Protein AF-A0A830FEP0-F1 (afdb_monomer)

Secondary structure (DSSP, 8-state):
-------HHHHHHHHHHHHHTTT-HHHHHHHHHHHHHHHHHHHHHHHHHHHTTSB-S--HHHHHHHHHHHHHHHHHHHHH-SSTHHHHHHHHHHHHIIIIIBPP--

InterPro domains:
  IPR036271 Tetracyclin repressor-like, C-terminal domain superfamily [SSF48498] (5-98)
  IPR039538 BetI-type transcriptional repressor, C-terminal [PF13977] (3-101)

Solvent-accessible surface area (backbone atoms only — not comparable to full-atom values): 5936 Å² total; per-residue (Å²): 133,83,72,79,74,79,54,63,68,58,56,43,52,52,51,58,53,54,59,45,28,82,81,32,67,71,48,31,52,54,51,49,60,47,52,53,54,53,34,51,53,42,20,51,55,42,43,54,28,34,77,71,56,55,22,42,99,69,63,29,66,61,52,16,53,49,52,51,49,55,53,52,49,36,59,48,41,63,73,74,46,98,61,69,56,44,59,53,52,50,52,52,50,50,49,43,42,65,74,71,37,44,37,81,86,125

Radius of gyration: 16.21 Å; Cα contacts (8 Å, |Δi|>4): 67; chains: 1; bounding box: 38×30×40 Å

Organism: NCBI:txid1193105

Foldseek 3Di:
DDPPPPPLVVLVVVVVLCVCLVPDVVSVVVVVVVLVVQLVVQLVVLVVCCVVLQWPPDRSSVVSVVVSVLVVVLSVCVNPHPDPVNVVSVVVVVVCCVPPTGHPDD

Mean predicted aligned error: 5.58 Å

pLDDT: mean 88.74, std 13.75, range [32.34, 98.62]

Structure (mmCIF, N/CA/C/O backbone):
data_AF-A0A830FEP0-F1
#
_entry.id   AF-A0A830FEP0-F1
#
loop_
_atom_site.group_PDB
_atom_site.id
_atom_site.type_symbol
_atom_site.label_atom_id
_atom_site.label_alt_id
_atom_site.label_comp_id
_atom_site.label_asym_id
_atom_site.label_entity_id
_atom_site.label_seq_id
_atom_site.pdbx_PDB_ins_code
_atom_site.Cartn_x
_atom_site.Cartn_y
_atom_site.Cartn_z
_atom_site.occupancy
_atom_site.B_iso_or_equiv
_atom_site.auth_seq_id
_atom_site.auth_comp_id
_atom_site.auth_asym_id
_atom_site.auth_atom_id
_atom_site.pdbx_PDB_model_num
ATOM 1 N N . MET A 1 1 ? -19.332 -16.091 -13.427 1.00 32.34 1 MET A N 1
ATOM 2 C CA . MET A 1 1 ? -18.539 -14.863 -13.619 1.00 32.34 1 MET A CA 1
ATOM 3 C C . MET A 1 1 ? -17.149 -15.185 -13.127 1.00 32.34 1 MET A C 1
ATOM 5 O O . MET A 1 1 ? -16.913 -15.163 -11.927 1.00 32.34 1 MET A O 1
ATOM 9 N N . SER A 1 2 ? -16.319 -15.684 -14.036 1.00 40.16 2 SER A N 1
ATOM 10 C CA . SER A 1 2 ? -14.970 -16.161 -13.750 1.00 40.16 2 SER A CA 1
ATOM 11 C C . SER A 1 2 ? -14.143 -14.981 -13.260 1.00 40.16 2 SER A C 1
ATOM 13 O O . SER A 1 2 ? -14.048 -13.981 -13.967 1.00 40.16 2 SER A O 1
ATOM 15 N N . GLY A 1 3 ? -13.647 -15.074 -12.025 1.00 36.59 3 GLY A N 1
ATOM 16 C CA . GLY A 1 3 ? -12.718 -14.096 -11.478 1.00 36.59 3 GLY A CA 1
ATOM 17 C C . GLY A 1 3 ? -11.537 -13.963 -12.424 1.00 36.59 3 GLY A C 1
ATOM 18 O O . GLY A 1 3 ? -11.090 -14.964 -12.982 1.00 36.59 3 GLY A O 1
ATOM 19 N N . GLU A 1 4 ? -11.115 -12.726 -12.646 1.00 43.75 4 GLU A N 1
ATOM 20 C CA . GLU A 1 4 ? -9.944 -12.371 -13.434 1.00 43.75 4 GLU A CA 1
ATOM 21 C C . GLU A 1 4 ? -8.816 -13.361 -13.133 1.00 43.75 4 GLU A C 1
ATOM 23 O O . GLU A 1 4 ? -8.309 -13.432 -12.009 1.00 43.75 4 GLU A O 1
ATOM 28 N N . GLU A 1 5 ? -8.457 -14.174 -14.127 1.00 47.00 5 GLU A N 1
ATOM 29 C CA . GLU A 1 5 ? -7.190 -14.884 -14.103 1.00 47.00 5 GLU A CA 1
ATOM 30 C C . GLU A 1 5 ? -6.124 -13.813 -13.880 1.00 47.00 5 GLU A C 1
ATOM 32 O O . GLU A 1 5 ? -5.903 -12.949 -14.729 1.00 47.00 5 GLU A O 1
ATOM 37 N N . HIS A 1 6 ? -5.514 -13.818 -12.694 1.00 57.81 6 HIS A N 1
ATOM 38 C CA . HIS A 1 6 ? -4.301 -13.063 -12.421 1.00 57.81 6 HIS A CA 1
ATOM 39 C C . HIS A 1 6 ? -3.331 -13.368 -13.558 1.00 57.81 6 HIS A C 1
ATOM 41 O O . HIS A 1 6 ? -2.816 -14.479 -13.599 1.00 57.81 6 HIS A O 1
ATOM 47 N N . ASN A 1 7 ? -3.122 -12.432 -14.481 1.00 71.38 7 ASN A N 1
ATOM 48 C CA . ASN A 1 7 ? -2.324 -12.685 -15.671 1.00 71.38 7 ASN A CA 1
ATOM 49 C C . ASN A 1 7 ? -0.830 -12.629 -15.286 1.00 71.38 7 ASN A C 1
ATOM 51 O O . ASN A 1 7 ? -0.301 -11.527 -15.091 1.00 71.38 7 ASN A O 1
ATOM 55 N N . PRO A 1 8 ? -0.142 -13.779 -15.128 1.00 74.62 8 PRO A N 1
ATOM 56 C CA . PRO A 1 8 ? 1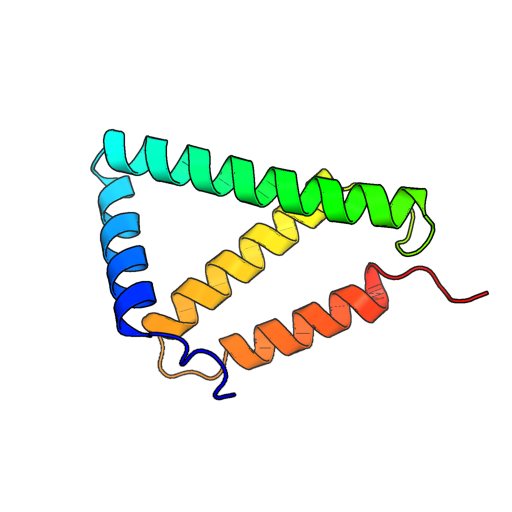.262 -13.789 -14.730 1.00 74.62 8 PRO A CA 1
ATOM 57 C C . PRO A 1 8 ? 2.150 -13.134 -15.795 1.00 74.62 8 PRO A C 1
ATOM 59 O O . PRO A 1 8 ? 3.149 -12.509 -15.443 1.00 74.62 8 PRO A O 1
ATOM 62 N N . ASP A 1 9 ? 1.759 -13.196 -17.071 1.00 86.06 9 ASP A N 1
ATOM 63 C CA . ASP A 1 9 ? 2.511 -12.601 -18.176 1.00 86.06 9 ASP A CA 1
ATOM 64 C C . ASP A 1 9 ? 2.489 -11.071 -18.100 1.00 86.06 9 ASP A C 1
ATOM 66 O O . ASP A 1 9 ? 3.502 -10.420 -18.358 1.00 86.06 9 ASP A O 1
ATOM 70 N N . PHE A 1 10 ? 1.367 -10.484 -17.670 1.00 88.50 10 PHE A N 1
ATOM 71 C CA . PHE A 1 10 ? 1.282 -9.043 -17.431 1.00 88.50 10 PHE A CA 1
ATOM 72 C C . PHE A 1 10 ? 2.196 -8.598 -16.283 1.00 88.50 10 PHE A C 1
ATOM 74 O O . PHE A 1 10 ? 2.962 -7.647 -16.440 1.00 88.50 10 PHE A O 1
ATOM 81 N N . LEU A 1 11 ? 2.145 -9.289 -15.137 1.00 87.06 11 LEU A N 1
ATOM 82 C CA . LEU A 1 11 ? 3.001 -8.967 -13.988 1.00 87.06 11 LEU A CA 1
ATOM 83 C C . LEU A 1 11 ? 4.484 -9.134 -14.329 1.00 87.06 11 LEU A C 1
ATOM 85 O O . LEU A 1 11 ? 5.301 -8.296 -13.952 1.00 87.06 11 LEU A O 1
ATOM 89 N N . ARG A 1 12 ? 4.827 -10.171 -15.096 1.00 90.00 12 ARG A N 1
ATOM 90 C CA . ARG A 1 12 ? 6.183 -10.384 -15.598 1.00 90.00 12 ARG A CA 1
ATOM 91 C C . ARG A 1 12 ? 6.648 -9.220 -16.472 1.00 90.00 12 ARG A C 1
ATOM 93 O O . ARG A 1 12 ? 7.695 -8.644 -16.187 1.00 90.00 12 ARG A O 1
ATOM 100 N N . ALA A 1 13 ? 5.861 -8.833 -17.477 1.00 92.62 13 ALA A N 1
ATOM 101 C CA . ALA A 1 13 ? 6.189 -7.699 -18.341 1.00 92.62 13 ALA A CA 1
ATOM 102 C C . ALA A 1 13 ? 6.345 -6.396 -17.535 1.00 92.62 13 ALA A C 1
ATOM 104 O O . ALA A 1 13 ? 7.271 -5.621 -17.767 1.00 92.62 13 ALA A O 1
ATOM 105 N N . LEU A 1 14 ? 5.484 -6.170 -16.539 1.00 91.12 14 LEU A N 1
ATOM 106 C CA . LEU A 1 14 ? 5.573 -5.009 -15.655 1.00 91.12 14 LEU A CA 1
ATOM 107 C C . LEU A 1 14 ? 6.887 -4.981 -14.857 1.00 91.12 14 LEU A C 1
ATOM 109 O O . LEU A 1 14 ? 7.508 -3.922 -14.750 1.00 91.12 14 LEU A O 1
ATOM 113 N N . ILE A 1 15 ? 7.325 -6.120 -14.311 1.00 91.94 15 ILE A N 1
ATOM 114 C CA . ILE A 1 15 ? 8.601 -6.219 -13.587 1.00 91.94 15 ILE A CA 1
ATOM 115 C C . ILE A 1 15 ? 9.795 -6.030 -14.528 1.00 91.94 15 ILE A C 1
ATOM 117 O O . ILE A 1 15 ? 10.734 -5.319 -14.168 1.00 91.94 15 ILE A O 1
ATOM 121 N N . GLU A 1 16 ? 9.746 -6.577 -15.744 1.00 92.44 16 GLU A N 1
ATOM 122 C CA . GLU A 1 16 ? 10.779 -6.356 -16.766 1.00 92.44 16 GLU A CA 1
ATOM 123 C C . GLU A 1 16 ? 10.914 -4.861 -17.114 1.00 92.44 16 GLU A C 1
ATOM 125 O O . GLU A 1 16 ? 12.028 -4.332 -17.140 1.00 92.44 16 GLU A O 1
ATOM 130 N N . LEU A 1 17 ? 9.795 -4.144 -17.284 1.00 93.00 17 LEU A N 1
ATOM 131 C CA . LEU A 1 17 ? 9.791 -2.689 -17.488 1.00 93.00 17 LEU A CA 1
ATOM 132 C C . LEU A 1 17 ? 10.308 -1.930 -16.258 1.00 93.00 17 LEU A C 1
ATOM 134 O O . LEU A 1 17 ? 11.047 -0.956 -16.395 1.00 93.00 17 LEU A O 1
ATOM 138 N N . ARG A 1 18 ? 9.966 -2.376 -15.044 1.00 91.44 18 ARG A N 1
ATOM 139 C CA . ARG A 1 18 ? 10.455 -1.757 -13.803 1.00 91.44 18 ARG A CA 1
ATOM 140 C C . ARG A 1 18 ? 11.962 -1.924 -13.638 1.00 91.44 18 ARG A C 1
ATOM 142 O O . ARG A 1 18 ? 12.614 -1.002 -13.156 1.00 91.44 18 ARG A O 1
ATOM 149 N N . ALA A 1 19 ? 12.530 -3.043 -14.083 1.00 92.31 19 ALA A N 1
ATOM 150 C CA . ALA A 1 19 ? 13.978 -3.226 -14.115 1.00 92.31 19 ALA A CA 1
ATOM 151 C C . ALA A 1 19 ? 14.667 -2.201 -15.038 1.00 92.31 19 ALA A C 1
ATOM 153 O O . ALA A 1 19 ? 15.745 -1.712 -14.703 1.00 92.31 19 ALA A O 1
ATOM 154 N N . GLN A 1 20 ? 14.025 -1.790 -16.142 1.00 94.56 20 G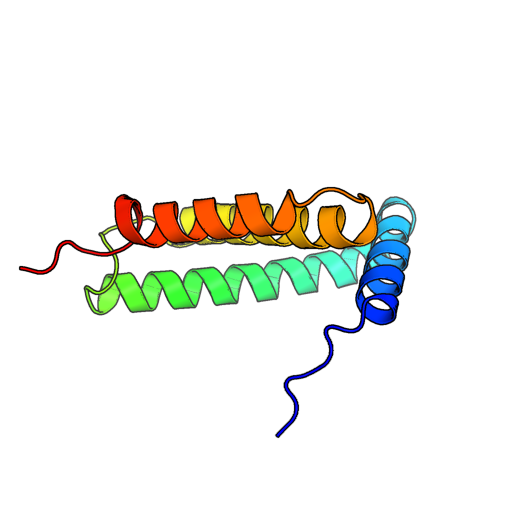LN A N 1
ATOM 155 C CA . GLN A 1 20 ? 14.569 -0.748 -17.028 1.00 94.56 20 GLN A CA 1
ATOM 156 C C . GLN A 1 20 ? 14.671 0.625 -16.351 1.00 94.56 20 GLN A C 1
ATOM 158 O O . GLN A 1 20 ? 15.582 1.390 -16.661 1.00 94.56 20 GLN A O 1
ATOM 163 N N . ALA A 1 21 ? 13.817 0.933 -15.369 1.00 94.19 21 ALA A N 1
ATOM 164 C CA . ALA A 1 21 ? 13.859 2.200 -14.629 1.00 94.19 21 ALA A CA 1
ATOM 165 C C . ALA A 1 21 ? 15.189 2.447 -13.884 1.00 94.19 21 ALA A C 1
ATOM 167 O O . ALA A 1 21 ? 15.544 3.593 -13.579 1.00 94.19 21 ALA A O 1
ATOM 168 N N . ALA A 1 22 ? 15.954 1.385 -13.601 1.00 94.38 22 ALA A N 1
ATOM 169 C CA . ALA A 1 22 ? 17.296 1.504 -13.035 1.00 94.38 22 ALA A CA 1
ATOM 170 C C . ALA A 1 22 ? 18.275 2.207 -13.995 1.00 94.38 22 ALA A C 1
ATOM 172 O O . ALA A 1 22 ? 19.224 2.852 -13.547 1.00 94.38 22 ALA A O 1
ATOM 173 N N . HIS A 1 23 ? 18.021 2.138 -15.302 1.00 95.00 23 HIS A N 1
ATOM 174 C CA . HIS A 1 23 ? 18.921 2.621 -16.350 1.00 95.00 23 HIS A CA 1
ATOM 175 C C . HIS A 1 23 ? 18.309 3.714 -17.236 1.00 95.00 23 HIS A C 1
ATOM 177 O O . HIS A 1 23 ? 19.058 4.446 -17.875 1.00 95.00 23 HIS A O 1
ATOM 183 N N . ASP A 1 24 ? 16.983 3.863 -17.240 1.00 97.19 24 ASP A N 1
ATOM 184 C CA . ASP A 1 24 ? 16.256 4.818 -18.077 1.00 97.19 24 ASP A CA 1
ATOM 185 C C . ASP A 1 24 ? 15.414 5.784 -17.225 1.00 97.19 24 ASP A C 1
ATOM 187 O O . ASP A 1 24 ? 14.585 5.375 -16.404 1.00 97.19 24 ASP A O 1
ATOM 191 N N . GLU A 1 25 ? 15.654 7.084 -17.412 1.00 95.44 25 GLU A N 1
ATOM 192 C CA . GLU A 1 25 ? 15.011 8.163 -16.660 1.00 95.44 25 GLU A CA 1
ATOM 193 C C . GLU A 1 25 ? 13.512 8.283 -16.957 1.00 95.44 25 GLU 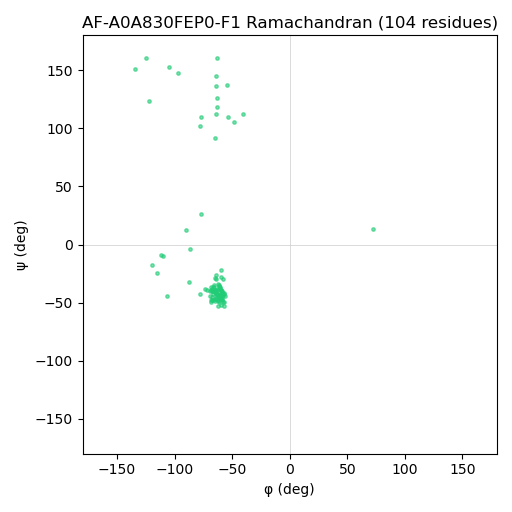A C 1
ATOM 195 O O . GLU A 1 25 ? 12.729 8.463 -16.026 1.00 95.44 25 GLU A O 1
ATOM 200 N N . ALA A 1 26 ? 13.078 8.084 -18.205 1.00 95.75 26 ALA A N 1
ATOM 201 C CA . ALA A 1 26 ? 11.665 8.171 -18.568 1.00 95.75 26 ALA A CA 1
ATOM 202 C C . ALA A 1 26 ? 10.853 7.046 -17.909 1.00 95.75 26 ALA A C 1
ATOM 204 O O . ALA A 1 26 ? 9.757 7.280 -17.384 1.00 95.75 26 ALA A O 1
ATOM 205 N N . TYR A 1 27 ? 11.412 5.830 -17.865 1.00 94.12 27 TYR A N 1
ATOM 206 C CA . TYR A 1 27 ? 10.816 4.739 -17.091 1.00 94.12 27 TYR A CA 1
ATOM 207 C C . TYR A 1 27 ? 10.811 5.060 -15.596 1.00 94.12 27 TYR A C 1
ATOM 209 O O . TYR A 1 27 ? 9.783 4.883 -14.940 1.00 94.12 27 TYR A O 1
ATOM 217 N N . ARG A 1 28 ? 11.920 5.574 -15.051 1.00 95.69 28 ARG A N 1
ATOM 218 C CA . ARG A 1 28 ? 12.015 5.944 -13.632 1.00 95.69 28 ARG A CA 1
ATOM 219 C C . ARG A 1 28 ? 10.959 6.958 -13.227 1.00 95.69 28 ARG A C 1
ATOM 221 O O . ARG A 1 28 ? 10.242 6.710 -12.266 1.00 95.69 28 ARG A O 1
ATOM 228 N N . GLU A 1 29 ? 10.806 8.040 -13.980 1.00 96.75 29 GLU A N 1
ATOM 229 C CA . GLU A 1 29 ? 9.776 9.047 -13.733 1.00 96.75 29 GLU A CA 1
ATOM 230 C C . GLU A 1 29 ? 8.369 8.449 -13.770 1.00 96.75 29 GLU A C 1
ATOM 232 O O . GLU A 1 29 ? 7.548 8.721 -12.893 1.00 96.75 29 GLU A O 1
ATOM 237 N N . GLN A 1 30 ? 8.076 7.606 -14.764 1.00 95.62 30 GLN A N 1
ATOM 238 C CA . GLN A 1 30 ? 6.760 6.986 -14.882 1.00 95.62 30 GLN A CA 1
ATOM 239 C C . GLN A 1 30 ? 6.453 6.059 -13.697 1.00 95.62 30 GLN A C 1
ATOM 241 O O . GLN A 1 30 ? 5.331 6.079 -13.176 1.00 95.62 30 GLN A O 1
ATOM 246 N N . PHE A 1 31 ? 7.427 5.265 -13.249 1.00 94.00 31 PHE A N 1
ATOM 247 C CA . PHE A 1 31 ? 7.261 4.416 -12.072 1.00 94.00 31 PHE A CA 1
ATOM 248 C C . PHE A 1 31 ? 7.163 5.237 -10.785 1.00 94.00 31 PHE A C 1
ATOM 250 O O . PHE A 1 31 ? 6.288 4.933 -9.978 1.00 94.00 31 PHE A O 1
ATOM 257 N N . THR A 1 32 ? 7.947 6.307 -10.622 1.00 95.00 32 THR A N 1
ATOM 258 C CA . THR A 1 32 ? 7.832 7.236 -9.484 1.00 95.00 32 THR A CA 1
ATOM 259 C C . THR A 1 32 ? 6.426 7.826 -9.399 1.00 95.00 32 THR A C 1
ATOM 261 O O . THR A 1 32 ? 5.747 7.614 -8.398 1.00 95.00 32 THR A O 1
ATOM 264 N N . ARG A 1 33 ? 5.909 8.416 -10.488 1.00 95.69 33 ARG A N 1
ATOM 265 C CA . ARG A 1 33 ? 4.533 8.957 -10.532 1.00 95.69 33 ARG A CA 1
ATOM 266 C C . ARG A 1 33 ? 3.462 7.911 -10.234 1.00 95.69 33 ARG A C 1
ATOM 268 O O . ARG A 1 33 ? 2.354 8.230 -9.808 1.00 95.69 33 ARG A O 1
ATOM 275 N N . THR A 1 34 ? 3.725 6.652 -10.565 1.00 93.12 34 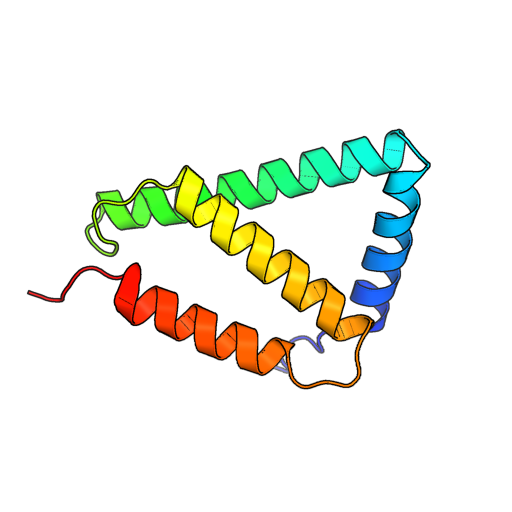THR A N 1
ATOM 276 C CA . THR A 1 34 ? 2.781 5.558 -10.308 1.00 93.12 34 THR A CA 1
ATOM 277 C C . THR A 1 34 ? 2.826 5.134 -8.843 1.00 93.12 34 THR A C 1
ATOM 279 O O . THR A 1 34 ? 1.767 4.979 -8.243 1.00 93.12 34 THR A O 1
ATOM 282 N N . GLN A 1 35 ? 4.020 5.029 -8.253 1.00 92.31 35 GLN A N 1
ATOM 283 C CA . GLN A 1 35 ? 4.190 4.742 -6.827 1.00 92.31 35 GLN A CA 1
ATOM 284 C C . GLN A 1 35 ? 3.615 5.861 -5.954 1.00 92.31 35 GLN A C 1
ATOM 286 O O . GLN A 1 35 ? 2.919 5.551 -4.999 1.00 92.31 35 GLN A O 1
ATOM 291 N N . GLU A 1 36 ? 3.841 7.130 -6.302 1.00 95.69 36 GLU A N 1
ATOM 292 C CA . GLU A 1 36 ? 3.297 8.288 -5.574 1.00 95.69 36 GLU A CA 1
ATOM 293 C C . GLU A 1 36 ? 1.767 8.279 -5.563 1.00 95.69 36 GLU A C 1
ATOM 295 O O . GLU A 1 36 ? 1.155 8.422 -4.512 1.00 95.69 36 GLU A O 1
ATOM 300 N N . ARG A 1 37 ? 1.129 8.031 -6.716 1.00 96.69 37 ARG A N 1
ATOM 301 C CA . ARG A 1 37 ? -0.339 7.932 -6.795 1.00 96.69 37 ARG A CA 1
ATOM 302 C C . ARG A 1 37 ? -0.889 6.752 -6.001 1.00 96.69 37 ARG A C 1
ATOM 304 O O . ARG A 1 37 ? -1.930 6.878 -5.367 1.00 96.69 37 ARG A O 1
ATOM 311 N N . PHE A 1 38 ? -0.215 5.605 -6.057 1.00 95.12 38 PHE A N 1
ATOM 312 C CA . PHE A 1 38 ? -0.631 4.425 -5.304 1.00 95.12 38 PHE A CA 1
ATOM 313 C C . PHE A 1 38 ? -0.492 4.638 -3.793 1.00 95.12 38 PHE A C 1
ATOM 315 O O . PHE A 1 38 ? -1.386 4.285 -3.032 1.00 95.12 38 PHE A O 1
ATOM 322 N N . HIS A 1 39 ? 0.612 5.249 -3.370 1.00 97.06 39 HIS A N 1
ATOM 323 C CA . HIS A 1 39 ? 0.871 5.581 -1.976 1.00 97.06 39 HIS A CA 1
ATOM 324 C C . HIS A 1 39 ? -0.127 6.612 -1.438 1.00 97.06 39 HIS A C 1
ATOM 326 O O . HIS A 1 39 ? -0.741 6.341 -0.411 1.00 97.06 39 HIS A O 1
ATOM 332 N N . ALA A 1 40 ? -0.384 7.698 -2.174 1.00 98.06 40 ALA A N 1
ATOM 333 C CA . ALA A 1 40 ? -1.400 8.687 -1.808 1.00 98.06 40 ALA A CA 1
ATOM 334 C C . ALA A 1 40 ? -2.784 8.042 -1.639 1.00 98.06 40 ALA A C 1
ATOM 336 O O . ALA A 1 40 ? -3.453 8.263 -0.640 1.00 98.06 40 ALA A O 1
ATOM 337 N N . HIS A 1 41 ? -3.173 7.151 -2.557 1.0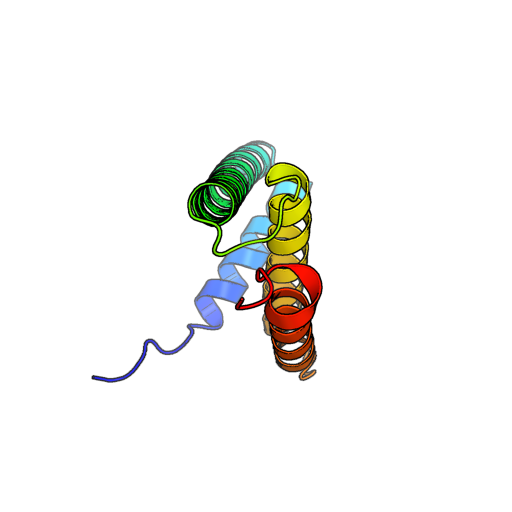0 98.19 41 HIS A N 1
ATOM 338 C CA . HIS A 1 41 ? -4.447 6.444 -2.445 1.00 98.19 41 HIS A CA 1
ATOM 339 C C . HIS A 1 41 ? -4.544 5.568 -1.184 1.00 98.19 41 HIS A C 1
ATOM 341 O O . HIS A 1 41 ? -5.601 5.493 -0.562 1.00 98.19 41 HIS A O 1
ATOM 347 N N . LEU A 1 42 ? -3.452 4.905 -0.788 1.00 97.88 42 LEU A N 1
ATOM 348 C CA . LEU A 1 42 ? -3.413 4.146 0.464 1.00 97.88 42 LEU A CA 1
ATOM 349 C C . LEU A 1 42 ? -3.482 5.064 1.689 1.00 97.88 42 LEU A C 1
ATOM 351 O O . LEU A 1 42 ? -4.150 4.711 2.658 1.00 97.88 42 LEU A O 1
ATOM 355 N N . ALA A 1 43 ? -2.808 6.215 1.653 1.00 98.44 43 ALA A N 1
ATOM 356 C CA . ALA A 1 43 ? -2.849 7.197 2.733 1.00 98.44 43 ALA A CA 1
ATOM 357 C C . ALA A 1 43 ? -4.269 7.743 2.923 1.00 98.44 43 ALA A C 1
ATOM 359 O O . ALA A 1 43 ? -4.744 7.769 4.055 1.00 98.44 43 ALA A O 1
ATOM 360 N N . ASP A 1 44 ? -4.970 8.056 1.829 1.00 98.62 44 ASP A N 1
ATOM 361 C CA . ASP A 1 44 ? -6.368 8.498 1.851 1.00 98.62 44 ASP A CA 1
ATOM 362 C C . ASP A 1 44 ? -7.279 7.441 2.496 1.00 98.62 44 ASP A C 1
ATOM 364 O O . ASP A 1 44 ? -8.042 7.750 3.406 1.00 98.62 44 ASP A O 1
ATOM 368 N N . ILE A 1 45 ? -7.148 6.165 2.105 1.00 98.25 45 ILE A N 1
ATOM 369 C CA . ILE A 1 45 ? -7.933 5.066 2.701 1.00 98.25 45 ILE A CA 1
ATOM 370 C C . ILE A 1 45 ? -7.690 4.956 4.211 1.00 98.25 45 ILE A C 1
ATOM 372 O O . ILE A 1 45 ? -8.622 4.709 4.979 1.00 98.25 45 ILE A O 1
ATOM 376 N N . VAL A 1 46 ? -6.434 5.090 4.647 1.00 98.25 46 VAL A N 1
ATOM 377 C CA . VAL A 1 46 ? -6.103 5.015 6.073 1.00 98.25 46 VAL A CA 1
ATOM 378 C C . VAL A 1 46 ? -6.649 6.235 6.808 1.00 98.25 46 VAL A C 1
ATOM 380 O O . VAL A 1 46 ? -7.262 6.057 7.855 1.00 98.25 46 VAL A O 1
ATOM 383 N N . ALA A 1 47 ? -6.489 7.439 6.257 1.00 98.50 47 ALA A N 1
ATOM 384 C CA . ALA A 1 47 ? -7.015 8.671 6.834 1.00 98.50 47 ALA A CA 1
ATOM 385 C C . ALA A 1 47 ? -8.539 8.600 7.017 1.00 98.50 47 ALA A C 1
ATOM 387 O O . ALA A 1 47 ? -9.017 8.791 8.133 1.00 98.50 47 ALA A O 1
ATOM 388 N N . ASP A 1 48 ? -9.279 8.193 5.983 1.00 98.44 48 ASP A N 1
ATOM 389 C CA . ASP A 1 48 ? -10.732 7.994 6.048 1.00 98.44 48 ASP A CA 1
ATOM 390 C C . ASP A 1 48 ? -11.118 6.989 7.150 1.00 98.44 48 ASP A C 1
ATOM 392 O O . ASP A 1 48 ? -12.078 7.183 7.903 1.00 98.44 48 ASP A O 1
ATOM 396 N N . GLY A 1 49 ? -10.358 5.898 7.282 1.00 97.69 49 GLY A N 1
ATOM 397 C CA . GLY A 1 49 ? -10.579 4.900 8.326 1.00 97.69 49 GLY A CA 1
ATOM 398 C C . GLY A 1 49 ? -10.317 5.432 9.738 1.00 97.69 49 GLY A C 1
ATOM 399 O O . GLY A 1 49 ? -11.061 5.085 10.656 1.00 97.69 49 GLY A O 1
ATOM 400 N N . VAL A 1 50 ? -9.312 6.294 9.921 1.00 97.88 50 VAL A N 1
ATOM 401 C CA . VAL A 1 50 ? -9.046 6.977 11.200 1.00 97.88 50 VAL A CA 1
ATOM 402 C C . VAL A 1 50 ? -10.168 7.963 11.522 1.00 97.88 50 VAL A C 1
ATOM 404 O O . VAL A 1 50 ? -10.716 7.934 12.623 1.00 97.88 50 VAL A O 1
ATOM 407 N N . GLU A 1 51 ? -10.568 8.792 10.556 1.00 97.56 51 GLU A N 1
ATOM 408 C CA . GLU A 1 51 ? -11.626 9.796 10.725 1.00 97.56 51 GLU A CA 1
ATOM 409 C C . GLU A 1 51 ? -12.982 9.171 11.079 1.00 97.56 51 GLU A C 1
ATOM 411 O O . GLU A 1 51 ? -13.742 9.716 11.882 1.00 97.56 51 GLU A O 1
ATOM 416 N N . THR A 1 52 ? -13.281 8.002 10.510 1.00 97.00 52 THR A N 1
ATOM 417 C CA . THR A 1 52 ? -14.521 7.254 10.772 1.00 97.00 52 THR A CA 1
ATOM 418 C C . THR A 1 52 ? -14.441 6.333 11.992 1.00 97.00 52 THR A C 1
ATOM 420 O O . THR A 1 52 ? -15.447 5.723 12.361 1.00 97.00 52 THR A O 1
ATOM 423 N N . GLY A 1 53 ? -13.273 6.233 12.636 1.00 96.44 53 GLY A N 1
ATOM 424 C CA . GLY A 1 53 ? -13.039 5.377 13.801 1.00 96.44 53 GLY A CA 1
ATOM 425 C C . GLY A 1 53 ? -12.972 3.877 13.491 1.00 96.44 53 GLY A C 1
ATOM 426 O O . GLY A 1 53 ? -13.030 3.066 14.411 1.00 96.44 53 GLY A O 1
ATOM 427 N N . VAL A 1 54 ? -12.862 3.492 12.215 1.00 97.00 54 VAL A N 1
ATOM 428 C CA . VAL A 1 54 ? -12.634 2.097 11.794 1.00 97.00 54 VAL A CA 1
ATOM 429 C C . VAL A 1 54 ? -11.193 1.676 12.089 1.00 97.00 54 VAL A C 1
ATOM 431 O O . VAL A 1 54 ? -10.946 0.543 12.507 1.00 97.00 54 VAL A O 1
ATOM 434 N N . PHE A 1 55 ? -10.242 2.587 11.891 1.00 97.62 55 PHE A N 1
ATOM 435 C CA . PHE A 1 55 ? -8.834 2.397 12.225 1.00 97.62 55 PHE A CA 1
ATOM 436 C C . PHE A 1 55 ? -8.460 3.174 13.488 1.00 97.62 55 PHE A C 1
ATOM 438 O O . PHE A 1 55 ? -9.079 4.179 13.835 1.00 97.62 55 PHE A O 1
ATOM 445 N N . ARG A 1 56 ? -7.440 2.682 14.197 1.00 96.94 56 ARG A N 1
ATOM 446 C CA . ARG A 1 56 ? -6.847 3.369 15.357 1.00 96.94 56 ARG A CA 1
ATOM 447 C C . ARG A 1 56 ? -6.224 4.698 14.935 1.00 96.94 56 ARG A C 1
ATOM 449 O O . ARG A 1 56 ? -5.859 4.849 13.779 1.00 96.94 56 ARG A O 1
ATOM 456 N N . ASP A 1 57 ? -6.012 5.608 15.885 1.00 96.81 57 ASP A N 1
ATOM 457 C CA . ASP A 1 57 ? -5.280 6.862 15.658 1.00 96.81 57 ASP A CA 1
ATOM 458 C C . ASP A 1 57 ? -3.808 6.578 15.299 1.00 96.81 57 ASP A C 1
ATOM 460 O O . ASP A 1 57 ? -2.949 6.366 16.161 1.00 96.81 57 ASP A O 1
ATOM 464 N N . VAL A 1 58 ? -3.546 6.473 13.997 1.00 96.94 58 VAL A N 1
ATOM 465 C CA . VAL A 1 58 ? -2.251 6.153 13.391 1.00 96.94 58 VAL A CA 1
ATOM 466 C C . VAL A 1 58 ? -1.866 7.239 12.398 1.00 96.94 58 VAL A C 1
ATOM 468 O O . VAL A 1 58 ? -2.710 7.967 11.894 1.00 96.94 58 VAL A O 1
ATOM 471 N N . ASP A 1 59 ? -0.578 7.310 12.069 1.00 97.81 59 ASP A N 1
ATOM 472 C CA . ASP A 1 59 ? -0.063 8.167 11.000 1.00 97.81 59 ASP A CA 1
ATOM 473 C C . ASP A 1 59 ? -0.350 7.521 9.621 1.00 97.81 59 ASP A C 1
ATOM 475 O O . ASP A 1 59 ? 0.279 6.498 9.301 1.00 97.81 59 ASP A O 1
ATOM 479 N N . PRO A 1 60 ? -1.268 8.077 8.797 1.00 98.12 60 PRO A N 1
ATOM 480 C CA . PRO A 1 60 ? -1.671 7.464 7.530 1.00 98.12 60 PRO A CA 1
ATOM 481 C C . PRO A 1 60 ? -0.514 7.311 6.542 1.00 98.12 60 PRO A C 1
ATOM 483 O O . PRO A 1 60 ? -0.414 6.295 5.855 1.00 98.12 60 PRO A O 1
ATOM 486 N N . GLU A 1 61 ? 0.419 8.264 6.529 1.00 98.12 61 GLU A N 1
ATOM 487 C CA . GLU A 1 61 ? 1.570 8.275 5.623 1.00 98.12 61 GLU A CA 1
ATOM 488 C C . GLU A 1 61 ? 2.535 7.124 5.921 1.00 98.12 61 GLU A C 1
ATOM 490 O O . GLU A 1 61 ? 3.067 6.461 5.016 1.00 98.12 61 GLU A O 1
ATOM 495 N N . ARG A 1 62 ? 2.744 6.838 7.212 1.00 97.38 62 ARG A N 1
ATOM 496 C CA . ARG A 1 62 ? 3.578 5.714 7.659 1.00 97.38 62 ARG A CA 1
ATOM 497 C C . ARG A 1 62 ? 2.944 4.375 7.320 1.00 97.38 62 ARG A C 1
ATOM 499 O O . ARG A 1 62 ? 3.645 3.489 6.825 1.00 97.38 62 ARG A O 1
ATOM 506 N N . VAL A 1 63 ? 1.643 4.228 7.569 1.00 97.44 63 VAL A N 1
ATOM 507 C CA . VAL A 1 63 ? 0.917 2.991 7.250 1.00 97.44 63 VAL A CA 1
ATOM 508 C C . VAL A 1 63 ? 0.903 2.771 5.739 1.00 97.44 63 VAL A C 1
ATOM 510 O O . VAL A 1 63 ? 1.281 1.694 5.283 1.00 97.44 63 VAL A O 1
ATOM 513 N N . ALA A 1 64 ? 0.590 3.797 4.947 1.00 97.38 64 ALA A N 1
ATOM 514 C CA . ALA A 1 64 ? 0.622 3.7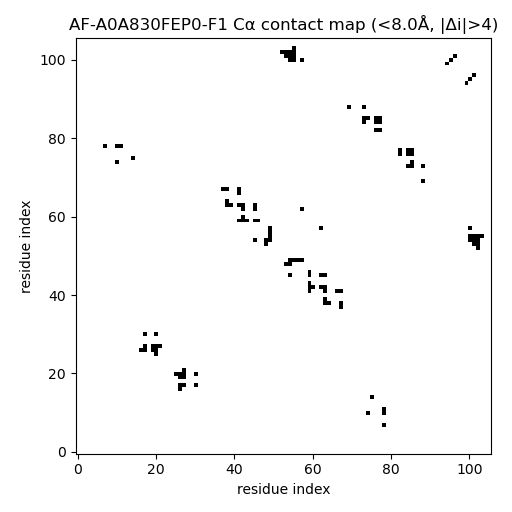28 3.489 1.00 97.38 64 ALA A CA 1
ATOM 515 C C . ALA A 1 64 ? 2.003 3.329 2.952 1.00 97.38 64 ALA A C 1
ATOM 517 O O . ALA A 1 64 ? 2.101 2.473 2.071 1.00 97.38 64 ALA A O 1
ATOM 518 N N . SER A 1 65 ? 3.082 3.882 3.516 1.00 96.81 65 SER A N 1
ATOM 519 C CA . SER A 1 65 ? 4.458 3.524 3.141 1.00 96.81 65 SER A CA 1
ATOM 520 C C . SER A 1 65 ? 4.763 2.046 3.406 1.00 96.81 65 SER A C 1
ATOM 522 O O . SER A 1 65 ? 5.352 1.362 2.561 1.00 96.81 65 SER A O 1
ATOM 524 N N . PHE A 1 66 ? 4.342 1.534 4.567 1.00 95.88 66 PHE A N 1
ATOM 525 C CA . PHE A 1 66 ? 4.488 0.124 4.924 1.00 95.88 66 PHE A CA 1
ATOM 526 C C . PHE A 1 66 ? 3.704 -0.778 3.961 1.00 95.88 66 PHE A C 1
ATOM 528 O O . PHE A 1 66 ? 4.289 -1.671 3.344 1.00 95.88 66 PHE A O 1
ATOM 535 N N . LEU A 1 67 ? 2.413 -0.497 3.769 1.00 95.31 67 LEU A N 1
ATOM 536 C CA . LEU A 1 67 ? 1.533 -1.259 2.882 1.00 95.31 67 LEU A CA 1
ATOM 537 C C . LEU A 1 67 ? 2.056 -1.273 1.441 1.00 95.31 67 LEU A C 1
ATOM 539 O O . LEU A 1 67 ? 2.185 -2.339 0.839 1.00 95.31 67 LEU A O 1
ATOM 543 N N . ALA A 1 68 ? 2.431 -0.111 0.900 1.00 94.69 68 ALA A N 1
ATOM 544 C CA . ALA A 1 68 ? 2.964 0.002 -0.454 1.00 94.69 68 ALA A CA 1
ATOM 545 C C . ALA A 1 68 ? 4.245 -0.826 -0.644 1.00 94.69 68 ALA A C 1
ATOM 547 O O . ALA A 1 68 ? 4.429 -1.459 -1.690 1.00 94.69 68 ALA A O 1
ATOM 548 N N . THR A 1 69 ? 5.115 -0.854 0.369 1.00 93.88 69 THR A N 1
ATOM 549 C CA . THR A 1 69 ? 6.366 -1.624 0.345 1.00 93.88 69 THR A CA 1
ATOM 550 C C . THR A 1 69 ? 6.096 -3.125 0.364 1.00 93.88 69 THR A C 1
ATOM 552 O O . THR A 1 69 ? 6.614 -3.848 -0.488 1.00 93.88 69 THR A O 1
ATOM 555 N N . VAL A 1 70 ? 5.245 -3.593 1.282 1.00 93.12 70 VAL A N 1
ATOM 556 C CA . VAL A 1 70 ? 4.880 -5.013 1.409 1.00 93.12 70 VAL A CA 1
ATOM 557 C C . VAL A 1 70 ? 4.219 -5.526 0.128 1.00 93.12 70 VAL A C 1
ATOM 559 O O . VAL A 1 70 ? 4.610 -6.569 -0.395 1.00 93.12 70 VAL A O 1
ATOM 562 N N . LEU A 1 71 ? 3.267 -4.768 -0.424 1.00 89.94 71 LEU A N 1
ATOM 563 C CA . LEU A 1 71 ? 2.578 -5.130 -1.664 1.00 89.94 71 LEU A CA 1
ATOM 564 C C . LEU A 1 71 ? 3.531 -5.143 -2.866 1.00 89.94 71 LEU A C 1
ATOM 566 O O . LEU A 1 71 ? 3.457 -6.049 -3.695 1.00 89.94 71 LEU A O 1
ATOM 570 N N . SER A 1 72 ? 4.462 -4.185 -2.944 1.00 89.25 72 SER A N 1
ATOM 571 C CA . SER A 1 72 ? 5.495 -4.170 -3.990 1.00 89.25 72 SER A CA 1
ATOM 572 C C . SER A 1 72 ? 6.399 -5.406 -3.920 1.00 89.25 72 SER A C 1
ATOM 574 O O . SER A 1 72 ? 6.686 -6.002 -4.957 1.00 89.25 72 SER A O 1
ATOM 576 N N . GLY A 1 73 ? 6.810 -5.812 -2.714 1.00 89.44 73 GLY A N 1
ATOM 577 C CA . GLY A 1 73 ? 7.596 -7.028 -2.495 1.00 89.44 73 GLY A CA 1
ATOM 578 C C . GLY A 1 73 ? 6.839 -8.291 -2.905 1.00 89.44 73 GLY A C 1
ATOM 579 O O . GLY A 1 73 ? 7.341 -9.073 -3.705 1.00 89.44 73 GLY A O 1
ATOM 580 N N . ALA A 1 74 ? 5.586 -8.436 -2.465 1.00 87.44 74 ALA A N 1
ATOM 581 C CA . ALA A 1 74 ? 4.757 -9.591 -2.810 1.00 87.44 74 ALA A CA 1
ATOM 582 C C . ALA A 1 74 ? 4.522 -9.730 -4.328 1.00 87.44 74 ALA A C 1
ATOM 584 O O . ALA A 1 74 ? 4.518 -10.843 -4.857 1.00 87.44 74 ALA A O 1
ATOM 585 N N . MET A 1 75 ? 4.350 -8.612 -5.046 1.00 84.06 75 MET A N 1
ATOM 586 C CA . MET A 1 75 ? 4.252 -8.621 -6.512 1.00 84.06 75 MET A CA 1
ATOM 587 C C . MET A 1 75 ? 5.548 -9.092 -7.179 1.00 84.06 75 MET A C 1
ATOM 589 O O . MET A 1 75 ? 5.489 -9.817 -8.172 1.00 84.06 75 MET A O 1
ATOM 593 N N . PHE A 1 76 ? 6.702 -8.689 -6.643 1.00 87.75 76 PHE A N 1
ATOM 594 C CA . PHE A 1 76 ? 8.007 -9.102 -7.150 1.00 87.75 76 PHE A CA 1
ATOM 595 C C . PHE A 1 76 ? 8.253 -10.596 -6.905 1.00 87.75 76 PHE A C 1
ATOM 597 O O . PHE A 1 76 ? 8.582 -11.326 -7.841 1.00 87.75 76 PHE A O 1
ATOM 604 N N . ASP A 1 77 ? 8.010 -11.079 -5.686 1.00 87.12 77 ASP A N 1
ATOM 605 C CA . ASP A 1 77 ? 8.218 -12.484 -5.313 1.00 87.12 77 ASP A CA 1
ATOM 606 C C . ASP A 1 77 ? 7.340 -13.436 -6.130 1.00 87.12 77 ASP A C 1
ATOM 608 O O . ASP A 1 77 ? 7.796 -14.509 -6.525 1.00 87.12 77 ASP A O 1
ATOM 612 N N . ARG A 1 78 ? 6.108 -13.021 -6.458 1.00 83.75 78 ARG A N 1
ATOM 613 C CA . ARG A 1 78 ? 5.152 -13.820 -7.241 1.00 83.75 78 ARG A CA 1
ATOM 614 C C . ARG A 1 78 ? 5.646 -14.196 -8.641 1.00 83.75 78 ARG A C 1
ATOM 616 O O . ARG A 1 78 ? 5.190 -15.199 -9.181 1.00 83.75 78 ARG A O 1
ATOM 623 N N . VAL A 1 79 ? 6.512 -13.387 -9.252 1.00 87.06 79 VAL A N 1
ATOM 624 C CA . VAL A 1 79 ? 7.041 -13.647 -10.607 1.00 87.06 79 VAL A CA 1
ATOM 625 C C . VAL A 1 79 ? 8.521 -14.020 -10.620 1.00 87.06 79 VAL A C 1
ATOM 627 O O . VAL A 1 79 ? 9.031 -14.422 -11.663 1.00 87.06 79 VAL A O 1
ATOM 630 N N . THR A 1 80 ? 9.217 -13.879 -9.490 1.00 85.56 80 THR A N 1
ATOM 631 C CA . THR A 1 80 ? 10.661 -14.146 -9.386 1.00 85.56 80 THR A CA 1
ATOM 632 C C . THR A 1 80 ? 11.004 -15.358 -8.524 1.00 85.56 80 THR A C 1
ATOM 634 O O . THR A 1 80 ? 12.158 -15.783 -8.523 1.00 85.56 80 THR A O 1
ATOM 637 N N . THR A 1 81 ? 10.029 -15.941 -7.820 1.00 83.88 81 THR A N 1
ATOM 638 C CA . THR A 1 81 ? 10.238 -17.101 -6.948 1.00 83.88 81 THR A CA 1
ATOM 639 C C . THR A 1 81 ? 9.158 -18.162 -7.154 1.00 83.88 81 THR A C 1
ATOM 641 O O . THR A 1 81 ? 8.012 -17.843 -7.457 1.00 83.88 81 THR A O 1
ATOM 644 N N . ASP A 1 82 ? 9.512 -19.426 -6.916 1.00 78.69 82 ASP A N 1
ATOM 645 C CA . ASP A 1 82 ? 8.571 -20.560 -6.891 1.00 78.69 82 ASP A CA 1
ATOM 646 C C . ASP A 1 82 ? 7.995 -20.814 -5.478 1.00 78.69 82 ASP A C 1
ATOM 648 O O . ASP A 1 82 ? 7.429 -21.870 -5.195 1.00 78.69 82 ASP A O 1
ATOM 652 N N . SER A 1 83 ? 8.195 -19.873 -4.548 1.00 73.25 83 SER A N 1
ATOM 653 C CA . SER A 1 83 ? 7.851 -20.023 -3.132 1.00 73.25 83 SER A CA 1
ATOM 654 C C . SER A 1 83 ? 6.497 -19.400 -2.788 1.00 73.25 83 SER A C 1
ATOM 656 O O . SER A 1 83 ? 6.128 -18.361 -3.330 1.00 73.25 83 SER A O 1
ATOM 658 N N . ASP A 1 84 ? 5.780 -19.976 -1.817 1.00 71.56 84 ASP A N 1
ATOM 659 C CA . ASP A 1 84 ? 4.485 -19.452 -1.344 1.00 71.56 84 ASP A CA 1
ATOM 660 C C . ASP A 1 84 ? 4.617 -18.222 -0.414 1.00 71.56 84 ASP A C 1
ATOM 662 O O . ASP A 1 84 ? 3.779 -17.947 0.447 1.00 71.56 84 ASP A O 1
ATOM 666 N N . VAL A 1 85 ? 5.708 -17.464 -0.563 1.00 77.56 85 VAL A N 1
ATOM 667 C CA . VAL A 1 85 ? 5.993 -16.270 0.243 1.00 77.56 85 VAL A CA 1
ATOM 668 C C . VAL A 1 85 ? 4.890 -15.232 0.066 1.00 77.56 85 VAL A C 1
ATOM 670 O O . VAL A 1 85 ? 4.464 -14.639 1.049 1.00 77.56 85 VAL A O 1
ATOM 673 N N . ALA A 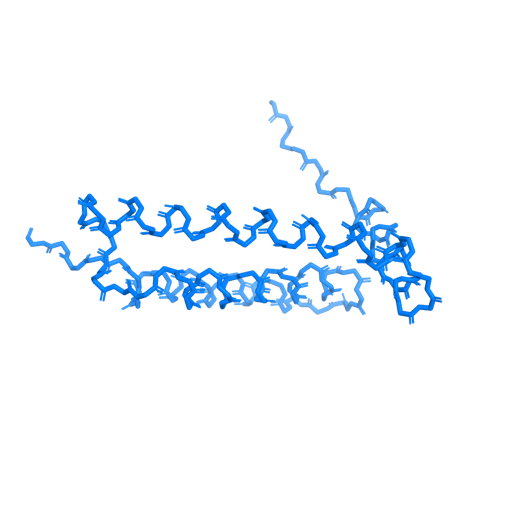1 86 ? 4.330 -15.088 -1.138 1.00 77.50 86 ALA A N 1
ATOM 674 C CA . ALA A 1 86 ? 3.215 -14.175 -1.377 1.00 77.50 86 ALA A CA 1
ATOM 675 C C . ALA A 1 86 ? 1.973 -14.505 -0.522 1.00 77.50 86 ALA A C 1
ATOM 677 O O . ALA A 1 86 ? 1.325 -13.583 -0.015 1.00 77.50 86 ALA A O 1
ATOM 678 N N . ALA A 1 87 ? 1.636 -15.786 -0.316 1.00 81.38 87 ALA A N 1
ATOM 679 C CA . ALA A 1 87 ? 0.520 -16.151 0.557 1.00 81.38 87 ALA A CA 1
ATOM 680 C C . ALA A 1 87 ? 0.852 -15.925 2.035 1.00 81.38 87 ALA A C 1
ATOM 682 O O . ALA A 1 87 ? 0.005 -15.414 2.770 1.00 81.38 87 ALA A O 1
ATOM 683 N N . ALA A 1 88 ? 2.082 -16.233 2.461 1.00 85.19 88 ALA A N 1
ATOM 684 C CA . ALA A 1 88 ? 2.542 -15.951 3.820 1.00 85.19 88 ALA A CA 1
ATOM 685 C C . ALA A 1 88 ? 2.517 -14.442 4.123 1.00 85.19 88 ALA A C 1
ATOM 687 O O . ALA A 1 88 ? 1.938 -14.019 5.120 1.00 85.19 88 ALA A O 1
ATOM 688 N N . THR A 1 89 ? 3.046 -13.611 3.222 1.00 88.50 89 THR A N 1
ATOM 689 C CA . THR A 1 89 ? 2.997 -12.146 3.318 1.00 88.50 89 THR A CA 1
ATOM 690 C C . THR A 1 89 ? 1.563 -11.636 3.374 1.00 88.50 89 THR A C 1
ATOM 692 O O . THR A 1 89 ? 1.261 -10.747 4.167 1.00 88.50 89 THR A O 1
ATOM 695 N N . ARG A 1 90 ? 0.654 -12.208 2.574 1.00 86.81 90 ARG A N 1
ATOM 696 C CA . ARG A 1 90 ? -0.769 -11.856 2.626 1.00 86.81 90 ARG A CA 1
ATOM 697 C C . ARG A 1 90 ? -1.390 -12.194 3.983 1.00 86.81 90 ARG A C 1
ATOM 699 O O . ARG A 1 90 ? -2.144 -11.381 4.509 1.00 86.81 90 ARG A O 1
ATOM 706 N N . ALA A 1 91 ? -1.099 -13.368 4.541 1.00 90.69 91 ALA A N 1
ATOM 707 C CA . ALA A 1 91 ? -1.601 -13.765 5.857 1.00 90.69 91 ALA A CA 1
ATOM 708 C C . ALA A 1 91 ? -1.089 -12.827 6.963 1.00 90.69 91 ALA A C 1
ATOM 710 O O . ALA A 1 91 ? -1.868 -12.368 7.796 1.00 90.69 91 ALA A O 1
ATOM 711 N N . GLU A 1 92 ? 0.194 -12.471 6.919 1.00 93.12 92 GLU A N 1
ATOM 712 C CA . GLU A 1 92 ? 0.794 -11.520 7.858 1.00 93.12 92 GLU A CA 1
ATOM 713 C C . GLU A 1 92 ? 0.235 -10.105 7.710 1.00 93.12 92 GLU A C 1
ATOM 715 O O . GLU A 1 92 ? 0.021 -9.416 8.705 1.00 93.12 92 GLU A O 1
ATOM 720 N N . LEU A 1 93 ? -0.063 -9.679 6.482 1.00 93.44 93 LEU A N 1
ATOM 721 C CA . LEU A 1 93 ? -0.712 -8.397 6.246 1.00 93.44 93 LEU A CA 1
ATOM 722 C C . LEU A 1 93 ? -2.126 -8.361 6.843 1.00 93.44 93 LEU A C 1
ATOM 724 O O . LEU A 1 93 ? -2.494 -7.365 7.458 1.00 93.44 93 LEU A O 1
ATOM 728 N N . HIS A 1 94 ? -2.900 -9.442 6.706 1.00 93.62 94 HIS A N 1
ATOM 729 C CA . HIS A 1 94 ? -4.206 -9.550 7.362 1.00 93.62 94 HIS A CA 1
ATOM 730 C C . HIS A 1 94 ? -4.080 -9.450 8.882 1.00 93.62 94 HIS A C 1
ATOM 732 O O . HIS A 1 94 ? -4.767 -8.639 9.492 1.00 93.62 94 HIS A O 1
ATOM 738 N N . ARG A 1 95 ? -3.132 -10.183 9.474 1.00 95.00 95 ARG A N 1
ATOM 739 C CA . ARG A 1 95 ? -2.851 -10.102 10.911 1.00 95.0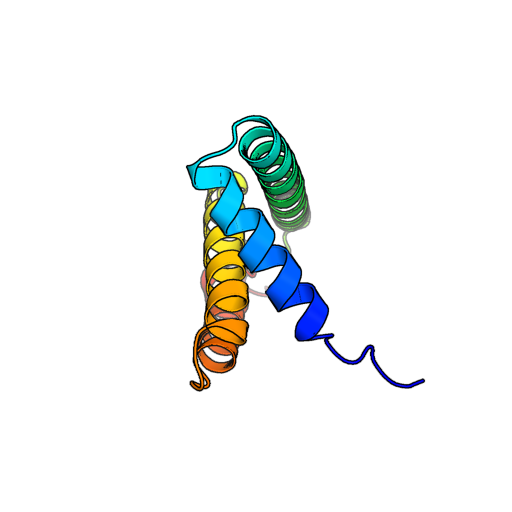0 95 ARG A CA 1
ATOM 740 C C . ARG A 1 95 ? -2.473 -8.688 11.347 1.00 95.00 95 ARG A C 1
ATOM 742 O O . ARG A 1 95 ? -2.964 -8.215 12.360 1.00 95.00 95 ARG A O 1
ATOM 749 N N . TYR A 1 96 ? -1.636 -7.988 10.581 1.00 94.62 96 TYR A N 1
ATOM 750 C CA . TYR A 1 96 ? -1.307 -6.589 10.859 1.00 94.62 96 TYR A CA 1
ATOM 751 C C . TYR A 1 96 ? -2.546 -5.687 10.820 1.00 94.62 96 TYR A C 1
ATOM 753 O O . TYR A 1 96 ? -2.702 -4.831 11.688 1.00 94.62 96 TYR A O 1
ATOM 761 N N . VAL A 1 97 ? -3.432 -5.865 9.837 1.00 94.50 97 VAL A N 1
ATOM 762 C CA . VAL A 1 97 ? -4.673 -5.085 9.768 1.00 94.50 97 VAL A CA 1
ATOM 763 C C . VAL A 1 97 ? -5.527 -5.347 11.008 1.00 94.50 97 VAL A C 1
ATOM 765 O O . VAL A 1 97 ? -5.907 -4.393 11.683 1.00 94.50 97 VAL A O 1
ATOM 768 N N . ASP A 1 98 ? -5.747 -6.613 11.351 1.00 94.12 98 ASP A N 1
ATOM 769 C CA . ASP A 1 98 ? -6.606 -7.007 12.468 1.00 94.12 98 ASP A CA 1
ATOM 770 C C . ASP A 1 98 ? -6.026 -6.579 13.828 1.00 94.12 98 ASP A C 1
ATOM 772 O O . ASP A 1 98 ? -6.708 -5.962 14.647 1.00 94.12 98 ASP A O 1
ATOM 776 N N . ASP A 1 99 ? -4.740 -6.847 14.055 1.00 93.25 99 ASP A N 1
ATOM 777 C CA . ASP A 1 99 ? -4.099 -6.653 15.355 1.00 93.25 99 ASP A CA 1
ATOM 778 C C . ASP A 1 99 ? -3.564 -5.233 15.537 1.00 93.25 99 ASP A C 1
ATOM 780 O O . ASP A 1 99 ? -3.547 -4.725 16.658 1.00 93.25 99 ASP A O 1
ATOM 784 N N . CYS A 1 100 ? -3.107 -4.562 14.473 1.00 90.75 100 CYS A N 1
ATOM 785 C CA . CYS A 1 100 ? -2.362 -3.296 14.547 1.00 90.75 100 CYS A CA 1
ATOM 786 C C . CYS A 1 100 ? -3.089 -2.091 13.930 1.00 90.75 100 CYS A C 1
ATOM 788 O O . CYS A 1 100 ? -2.852 -0.978 14.407 1.00 90.75 100 CYS A O 1
ATOM 790 N N . LEU A 1 101 ? -4.022 -2.281 12.992 1.00 92.94 101 LEU A N 1
ATOM 791 C CA . LEU A 1 101 ? -4.694 -1.164 12.319 1.00 92.94 101 LEU A CA 1
ATOM 792 C C . LEU A 1 101 ? -6.153 -0.949 12.751 1.00 92.94 101 LEU A C 1
ATOM 794 O O . LEU A 1 101 ? -6.536 0.197 12.985 1.00 92.94 101 LEU A O 1
ATOM 798 N N . LEU A 1 102 ? -6.956 -2.009 12.879 1.00 95.31 102 LEU A N 1
ATOM 799 C CA . LEU A 1 102 ? -8.370 -1.904 13.256 1.00 95.31 102 LEU A CA 1
ATOM 800 C C . LEU A 1 102 ? -8.545 -1.348 14.671 1.00 95.31 102 LEU A C 1
ATOM 802 O O . LEU A 1 102 ? 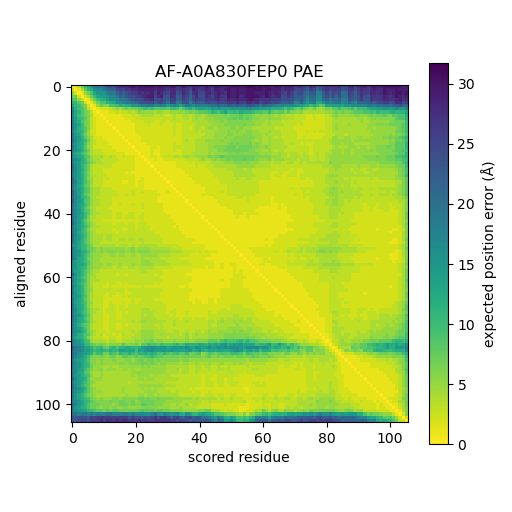-7.852 -1.752 15.605 1.00 95.31 102 LEU A O 1
ATOM 806 N N . ALA A 1 103 ? -9.496 -0.432 14.845 1.00 93.12 103 ALA A N 1
ATOM 807 C CA . ALA A 1 103 ? -9.914 0.006 16.169 1.00 93.12 103 ALA A CA 1
ATOM 808 C C . ALA A 1 103 ? -10.542 -1.164 16.948 1.00 93.12 103 ALA A C 1
ATOM 810 O O . ALA A 1 103 ? -11.207 -2.028 16.373 1.00 93.12 103 ALA A O 1
ATOM 811 N N . GLU A 1 104 ? -10.336 -1.204 18.268 1.00 83.81 104 GLU A N 1
ATOM 812 C CA . GLU A 1 104 ? -11.039 -2.179 19.104 1.00 83.81 104 GLU A CA 1
ATOM 813 C C . GLU A 1 104 ? -12.541 -1.892 19.037 1.00 83.81 104 GLU A C 1
ATOM 815 O O . GLU A 1 104 ? -12.985 -0.766 19.273 1.00 83.81 104 GLU A O 1
ATOM 820 N N . SER A 1 105 ? -13.332 -2.909 18.691 1.00 65.31 105 SER A N 1
ATOM 821 C CA . SER A 1 105 ? -14.788 -2.800 18.733 1.00 65.31 105 SER A CA 1
ATOM 822 C C . SER A 1 105 ? -15.207 -2.581 20.188 1.00 65.31 105 SER A C 1
ATOM 824 O O . SER A 1 105 ? -15.009 -3.468 21.017 1.00 65.31 105 SER A O 1
ATOM 826 N N . THR A 1 106 ? -15.724 -1.389 20.495 1.00 51.12 106 THR A N 1
ATOM 827 C CA . THR A 1 106 ? -16.314 -1.073 21.807 1.00 51.12 106 THR A CA 1
ATOM 828 C C . THR A 1 106 ? -17.644 -1.793 21.991 1.00 51.12 106 THR A C 1
ATOM 830 O O . THR A 1 106 ? -18.421 -1.846 21.010 1.00 51.12 106 THR A O 1
#

Sequence (106 aa):
MSGEEHNPDFLRALIELRAQAAHDEAYREQFTRTQERFHAHLADIVADGVETGVFRDVDPERVASFLATVLSGAMFDRVTTDSDVAAATRAELHRYVDDCLLAEST

Nearest PDB structures (foldseek):
  3crj-assembly2_C  TM=9.195E-01  e=4.628E-04  Haloarcula marismortui ATCC 43049
  3crj-assembly1_B  TM=8.861E-01  e=8.554E-04  Haloarcula marismortui ATCC 43049
  4kwa-assembly1_B  TM=8.572E-01  e=2.749E-03  Saccharomonospora viridis DSM 43017
  3q0v-assembly1_A  TM=7.835E-01  e=1.685E-01  Mycobacterium tuberculosis
  3lwj-assembly1_A-2  TM=6.437E-01  e=4.788E-01  Syntrophomonas wolfei subsp. wolfei str. Goettingen G311